Protein AF-A0A345NME8-F1 (afdb_monomer)

Secondary structure (DSSP, 8-state):
-EE-GGGGGGG--HHHHHHHHHT-SEEEES-SSSSSEEEEEEEE-TTS-EEEEEEEE-TTT--EEE-----

Solvent-accessible surface area (backbone atoms only — not comparable to full-atom values): 4036 Å² total; per-residue (Å²): 121,50,78,41,78,70,32,46,52,95,82,40,52,72,67,36,56,47,42,9,57,76,58,41,80,43,77,42,77,72,52,94,85,57,85,62,34,37,31,42,22,36,12,44,28,89,81,72,48,80,40,58,27,30,36,38,38,46,73,97,80,57,49,34,36,40,35,53,74,93,123

Organism: NCBI:txid2283195

Radius of gyration: 11.28 Å; Cα contacts (8 Å, |Δi|>4): 158; chains: 1; bounding box: 26×23×30 Å

pLDDT: mean 81.76, std 14.81, range [45.12, 97.31]

Sequence (71 aa):
MKVHRSALRHGVVPEDAVQAADLSLWVEPLEDDEWPHRELRLGFDTQARLLETVVLVFGVVDPQLVVRDLT

Foldseek 3Di:
DAEDPQQCPPPDDPQQQVQQQVVFPDWDFPDDDDPQTKIWTWGGGPVRDIFTWIWRHHPPPDIHTYGDDPD

Structure (mmCIF, N/CA/C/O backbone):
data_AF-A0A345NME8-F1
#
_entry.id   AF-A0A345NME8-F1
#
loop_
_atom_site.group_PDB
_atom_site.id
_atom_site.type_symbol
_atom_site.label_atom_id
_atom_site.label_alt_id
_atom_site.label_comp_id
_atom_site.label_asym_id
_atom_site.label_entity_id
_atom_site.label_seq_id
_atom_site.pdbx_PDB_ins_code
_atom_site.Cartn_x
_atom_site.Cartn_y
_atom_site.Cartn_z
_atom_site.occupancy
_atom_site.B_iso_or_equiv
_atom_site.auth_seq_id
_atom_site.auth_comp_id
_atom_site.auth_asym_id
_atom_site.auth_atom_id
_atom_site.pdbx_PDB_model_num
ATOM 1 N N . MET A 1 1 ? -5.644 -4.366 -7.486 1.00 78.44 1 MET A N 1
ATOM 2 C CA . MET A 1 1 ? -4.337 -4.491 -6.809 1.00 78.44 1 MET A CA 1
ATOM 3 C C . MET A 1 1 ? -4.229 -5.851 -6.118 1.00 78.44 1 MET A C 1
ATOM 5 O O . MET A 1 1 ? -5.179 -6.256 -5.457 1.00 78.44 1 MET A O 1
ATOM 9 N N . LYS A 1 2 ? -3.123 -6.591 -6.289 1.00 84.38 2 LYS A N 1
ATOM 10 C CA . LYS A 1 2 ? -2.871 -7.871 -5.582 1.00 84.38 2 LYS A CA 1
ATOM 11 C C . LYS A 1 2 ? -2.104 -7.612 -4.285 1.00 84.38 2 LYS A C 1
ATOM 13 O O . LYS A 1 2 ? -1.063 -6.974 -4.347 1.00 84.38 2 LYS A O 1
ATOM 18 N N . VAL A 1 3 ? -2.575 -8.118 -3.144 1.00 84.38 3 VAL A N 1
ATOM 19 C CA . VAL A 1 3 ? -1.933 -7.904 -1.833 1.00 84.38 3 VAL A CA 1
ATOM 20 C C . VAL A 1 3 ? -1.058 -9.103 -1.473 1.00 84.38 3 VAL A C 1
ATOM 22 O O . VAL A 1 3 ? -1.561 -10.211 -1.277 1.00 84.38 3 VAL A O 1
ATOM 25 N N . HIS A 1 4 ? 0.256 -8.902 -1.382 1.00 84.50 4 HIS A N 1
ATOM 26 C CA . HIS A 1 4 ? 1.161 -9.965 -0.946 1.00 84.50 4 HIS A CA 1
ATOM 27 C C . HIS A 1 4 ? 0.971 -10.275 0.549 1.00 84.50 4 HIS A C 1
ATOM 29 O O . HIS A 1 4 ? 0.735 -9.378 1.350 1.00 84.50 4 HIS A O 1
ATOM 35 N N . ARG A 1 5 ? 1.140 -11.534 0.981 1.00 81.88 5 ARG A N 1
ATOM 36 C CA . ARG A 1 5 ? 0.923 -11.934 2.391 1.00 81.88 5 ARG A CA 1
ATOM 37 C C . ARG A 1 5 ? 1.786 -11.152 3.390 1.00 81.88 5 ARG A C 1
ATOM 39 O O . ARG A 1 5 ? 1.379 -10.958 4.530 1.00 81.88 5 ARG A O 1
ATOM 46 N N . SER A 1 6 ? 2.966 -10.694 2.968 1.00 78.12 6 SER A N 1
ATOM 47 C CA . SER A 1 6 ? 3.830 -9.833 3.787 1.00 78.12 6 SER A CA 1
ATOM 48 C C . SER A 1 6 ? 3.176 -8.516 4.188 1.00 78.12 6 SER A C 1
ATOM 50 O O . SER A 1 6 ? 3.551 -7.972 5.220 1.00 78.12 6 SER A O 1
ATOM 52 N N . ALA A 1 7 ? 2.231 -8.034 3.380 1.00 71.00 7 ALA A N 1
ATOM 53 C CA . ALA A 1 7 ? 1.530 -6.779 3.581 1.00 71.00 7 ALA A CA 1
ATOM 54 C C . ALA A 1 7 ? 0.517 -6.825 4.730 1.00 71.00 7 ALA A C 1
ATOM 56 O O . ALA A 1 7 ? 0.106 -5.793 5.236 1.00 71.00 7 ALA A O 1
ATOM 57 N N . LEU A 1 8 ? 0.116 -8.035 5.126 1.00 77.88 8 LEU A N 1
ATOM 58 C CA . LEU A 1 8 ? -0.849 -8.285 6.199 1.00 77.88 8 LEU A CA 1
ATOM 59 C C . LEU A 1 8 ? -0.166 -8.499 7.551 1.00 77.88 8 LEU A C 1
ATOM 61 O O . LEU A 1 8 ? -0.790 -8.901 8.534 1.00 77.88 8 LEU A O 1
ATOM 65 N N . ARG A 1 9 ? 1.155 -8.308 7.594 1.00 72.38 9 ARG A N 1
ATOM 66 C CA . ARG A 1 9 ? 1.883 -8.268 8.857 1.00 72.38 9 ARG A CA 1
ATOM 67 C C . ARG A 1 9 ? 1.466 -7.003 9.614 1.00 72.38 9 ARG A C 1
ATOM 69 O O . ARG A 1 9 ? 0.907 -6.083 9.030 1.00 72.38 9 ARG A O 1
ATOM 76 N N . HIS A 1 10 ? 1.694 -6.987 10.923 1.00 76.06 10 HIS A N 1
ATOM 77 C CA . HIS A 1 10 ? 1.379 -5.833 11.782 1.00 76.06 10 HIS A CA 1
ATOM 78 C C . HIS A 1 10 ? -0.127 -5.523 11.939 1.00 76.06 10 HIS A C 1
ATOM 80 O O . HIS A 1 10 ? -0.505 -4.442 12.369 1.00 76.06 10 HIS A O 1
ATOM 86 N N . GLY A 1 11 ? -1.008 -6.497 11.669 1.00 83.69 11 GLY A N 1
ATOM 87 C CA . GLY A 1 11 ? -2.442 -6.379 11.970 1.00 83.69 11 GLY A CA 1
ATOM 88 C C . GLY A 1 11 ? -3.241 -5.538 10.971 1.00 83.69 11 GLY A C 1
ATOM 89 O O . GLY A 1 11 ? -4.382 -5.180 11.258 1.00 83.69 11 GLY A O 1
ATOM 90 N N . VAL A 1 12 ? -2.665 -5.244 9.804 1.00 87.94 12 VAL A N 1
ATOM 91 C CA . VAL A 1 12 ? -3.352 -4.559 8.706 1.00 87.94 12 VAL A CA 1
ATOM 92 C C . VAL A 1 12 ? -4.144 -5.582 7.892 1.00 87.94 12 VAL A C 1
ATOM 94 O O . VAL A 1 12 ? -3.595 -6.577 7.409 1.00 87.94 12 VAL A O 1
ATOM 97 N N . VAL A 1 13 ? -5.450 -5.362 7.747 1.00 91.31 13 VAL A N 1
ATOM 98 C CA . VAL A 1 13 ? -6.294 -6.195 6.880 1.00 91.31 13 VAL A CA 1
ATOM 99 C C . VAL A 1 13 ? -6.123 -5.778 5.412 1.00 91.31 13 VAL A C 1
ATOM 101 O O . VAL A 1 13 ? -5.748 -4.639 5.140 1.00 91.31 13 VAL A O 1
ATOM 104 N N . PRO A 1 14 ? -6.393 -6.664 4.434 1.00 91.06 14 PRO A N 1
ATOM 105 C CA . PRO A 1 14 ? -6.137 -6.358 3.025 1.00 91.06 14 PRO A CA 1
ATOM 106 C C . PRO A 1 14 ? -6.846 -5.097 2.519 1.00 91.06 14 PRO A C 1
ATOM 108 O O . PRO A 1 14 ? -6.284 -4.371 1.708 1.00 91.06 14 PRO A O 1
ATOM 111 N N . GLU A 1 15 ? -8.064 -4.843 2.995 1.00 93.12 15 GLU A N 1
ATOM 112 C CA . GLU A 1 15 ? -8.868 -3.681 2.604 1.00 93.12 15 GLU A CA 1
ATOM 113 C C . GLU A 1 15 ? -8.216 -2.357 3.024 1.00 93.12 15 GLU A C 1
ATOM 115 O O . GLU A 1 15 ? -8.085 -1.454 2.203 1.00 93.12 15 GLU A O 1
ATOM 120 N N . ASP A 1 16 ? -7.708 -2.286 4.256 1.00 93.00 16 ASP A N 1
ATOM 121 C CA . ASP A 1 16 ? -7.000 -1.118 4.791 1.00 93.00 16 ASP A CA 1
ATOM 122 C C . ASP A 1 16 ? -5.726 -0.812 3.997 1.00 93.00 16 ASP A C 1
ATOM 124 O O . ASP A 1 16 ? -5.477 0.329 3.605 1.00 93.00 16 ASP A O 1
ATOM 128 N N . ALA A 1 17 ? -4.942 -1.856 3.715 1.00 91.81 17 ALA A N 1
ATOM 129 C CA . ALA A 1 17 ? -3.730 -1.752 2.910 1.00 91.81 17 ALA A CA 1
ATOM 130 C C . ALA A 1 17 ? -4.028 -1.241 1.492 1.00 91.81 17 ALA A C 1
ATOM 132 O O . ALA A 1 17 ? -3.291 -0.409 0.963 1.00 91.81 17 ALA A O 1
ATOM 133 N N . VAL A 1 18 ? -5.106 -1.739 0.876 1.00 93.19 18 VAL A N 1
ATOM 134 C CA . VAL A 1 18 ? -5.515 -1.331 -0.471 1.00 93.19 18 VAL A CA 1
ATOM 135 C C . VAL A 1 18 ? -6.001 0.110 -0.484 1.00 93.19 18 VAL A C 1
ATOM 137 O O . VAL A 1 18 ? -5.555 0.875 -1.333 1.00 93.19 18 VAL A O 1
ATOM 140 N N . GLN A 1 19 ? -6.841 0.503 0.473 1.00 94.69 19 GLN A N 1
ATOM 141 C CA . GLN A 1 19 ? -7.339 1.873 0.556 1.00 94.69 19 GLN A CA 1
ATOM 142 C C . GLN A 1 19 ? -6.197 2.884 0.700 1.00 94.69 19 GLN A C 1
ATOM 144 O O . GLN A 1 19 ? -6.156 3.863 -0.045 1.00 94.69 19 GLN A O 1
ATOM 149 N N . ALA A 1 20 ? -5.251 2.631 1.610 1.00 93.81 20 ALA A N 1
ATOM 150 C CA . ALA A 1 20 ? -4.116 3.525 1.824 1.00 93.81 20 ALA A CA 1
ATOM 151 C C . ALA A 1 20 ? -3.229 3.662 0.571 1.00 93.81 20 ALA A C 1
ATOM 153 O O . ALA A 1 20 ? -2.739 4.752 0.269 1.00 93.81 20 ALA A O 1
ATOM 154 N N . ALA A 1 21 ? -3.047 2.574 -0.180 1.00 93.56 21 ALA A N 1
ATOM 155 C CA . ALA A 1 21 ? -2.238 2.570 -1.394 1.00 93.56 21 ALA A CA 1
ATOM 156 C C . ALA A 1 21 ? -2.962 3.143 -2.628 1.00 93.56 21 ALA A C 1
ATOM 158 O O . ALA A 1 21 ? -2.308 3.742 -3.479 1.00 93.56 21 ALA A O 1
ATOM 159 N N . ASP A 1 22 ? -4.282 2.990 -2.756 1.00 93.38 22 ASP A N 1
ATOM 160 C CA . ASP A 1 22 ? -5.045 3.539 -3.890 1.00 93.38 22 ASP A CA 1
ATOM 161 C C . ASP A 1 22 ? -5.363 5.032 -3.705 1.00 93.38 22 ASP A C 1
ATOM 163 O O . ASP A 1 22 ? -5.363 5.791 -4.674 1.00 93.38 22 ASP A O 1
ATOM 167 N N . LEU A 1 23 ? -5.600 5.468 -2.463 1.00 95.50 23 LEU A N 1
ATOM 168 C CA . LEU A 1 23 ? -5.928 6.855 -2.107 1.00 95.50 23 LEU A CA 1
ATOM 169 C C . LEU A 1 23 ? -4.744 7.582 -1.460 1.00 95.50 23 LEU A C 1
ATOM 171 O O . LEU A 1 23 ? -4.914 8.390 -0.544 1.00 95.50 23 LEU A O 1
ATOM 175 N N . SER A 1 24 ? -3.532 7.268 -1.907 1.00 95.62 24 SER A N 1
ATOM 176 C CA . SER A 1 24 ? -2.319 7.828 -1.323 1.00 95.62 24 SER A CA 1
ATOM 177 C C . SER A 1 24 ? -2.262 9.345 -1.465 1.00 95.62 24 SER A C 1
ATOM 179 O O . SER A 1 24 ? -2.548 9.913 -2.518 1.00 95.62 24 SER A O 1
ATOM 181 N N . LEU A 1 25 ? -1.851 9.995 -0.381 1.00 97.31 25 LEU A N 1
ATOM 182 C CA . LEU A 1 25 ? -1.611 11.435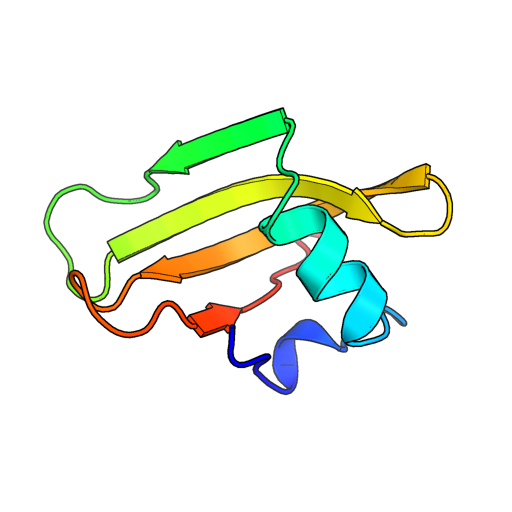 -0.323 1.00 97.31 25 LEU A CA 1
ATOM 183 C C . LEU A 1 25 ? -0.212 11.795 -0.823 1.00 97.31 25 LEU A C 1
ATOM 185 O O . LEU A 1 25 ? 0.014 12.920 -1.262 1.00 97.31 25 LEU A O 1
ATOM 189 N N . TRP A 1 26 ? 0.719 10.844 -0.743 1.00 97.00 26 TRP A N 1
ATOM 190 C CA . TRP A 1 26 ? 2.084 10.984 -1.229 1.00 97.00 26 TRP A CA 1
ATOM 191 C C . TRP A 1 26 ? 2.529 9.708 -1.936 1.00 97.00 26 TRP A C 1
ATOM 193 O O . TRP A 1 26 ? 2.259 8.607 -1.447 1.00 97.00 26 TRP A O 1
ATOM 203 N N . VAL A 1 27 ? 3.224 9.871 -3.061 1.00 94.62 27 VAL A N 1
ATOM 204 C CA . VAL A 1 27 ? 3.823 8.788 -3.846 1.00 94.62 27 VAL A CA 1
ATOM 205 C C . VAL A 1 27 ? 5.261 9.185 -4.164 1.00 94.62 27 VAL A C 1
ATOM 207 O O . VAL A 1 27 ? 5.481 10.191 -4.833 1.00 94.62 27 VAL A O 1
ATOM 210 N N . GLU A 1 28 ? 6.218 8.395 -3.686 1.00 93.94 28 GLU A N 1
ATOM 211 C CA . GLU A 1 28 ? 7.649 8.558 -3.949 1.00 93.94 28 GLU A CA 1
ATOM 212 C C . GLU A 1 28 ? 8.156 7.361 -4.770 1.00 93.94 28 GLU A C 1
ATOM 214 O O . GLU A 1 28 ? 8.068 6.222 -4.297 1.00 93.94 28 GLU A O 1
ATOM 219 N N . PRO A 1 29 ? 8.697 7.568 -5.980 1.00 91.44 29 PRO A N 1
ATOM 220 C CA . PRO A 1 29 ? 9.435 6.530 -6.691 1.00 91.44 29 PRO A CA 1
ATOM 221 C C . PRO A 1 29 ? 10.678 6.137 -5.883 1.00 91.44 29 PRO A C 1
ATOM 223 O O . PRO A 1 29 ? 11.479 6.989 -5.517 1.00 91.44 29 PRO A O 1
ATOM 226 N N . LEU A 1 30 ? 10.851 4.849 -5.584 1.00 87.94 30 LEU A N 1
ATOM 227 C CA . LEU A 1 30 ? 12.007 4.385 -4.810 1.00 87.94 30 LEU A CA 1
ATOM 228 C C . LEU A 1 30 ? 13.245 4.144 -5.685 1.00 87.94 30 LEU A C 1
ATOM 230 O O . LEU A 1 30 ? 14.351 4.281 -5.173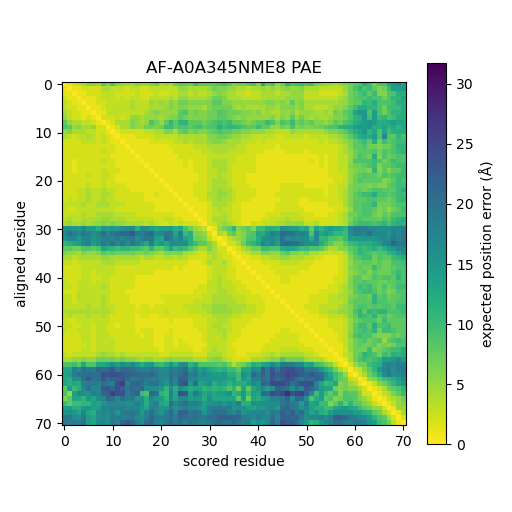 1.00 87.94 30 LEU A O 1
ATOM 234 N N . GLU A 1 31 ? 13.080 3.792 -6.969 1.00 80.12 31 GLU A N 1
ATOM 235 C CA . GLU A 1 31 ? 14.177 3.607 -7.937 1.00 80.12 31 GLU A CA 1
ATOM 236 C C . GLU A 1 31 ? 13.724 3.869 -9.382 1.00 80.12 31 GLU A C 1
ATOM 238 O O . GLU A 1 31 ? 12.602 3.510 -9.749 1.00 80.12 31 GLU A O 1
ATOM 243 N N . ASP A 1 32 ? 14.615 4.427 -10.210 1.00 65.88 32 ASP A N 1
ATOM 244 C CA . ASP A 1 32 ? 14.277 4.872 -11.571 1.00 65.88 32 ASP A CA 1
ATOM 245 C C . ASP A 1 32 ? 14.404 3.779 -12.658 1.00 65.88 32 ASP A C 1
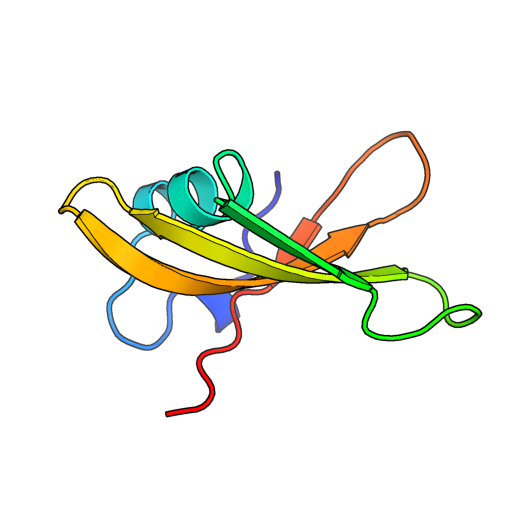ATOM 247 O O . ASP A 1 32 ? 13.653 3.820 -13.630 1.00 65.88 32 ASP A O 1
ATOM 251 N N . ASP A 1 33 ? 15.257 2.755 -12.489 1.00 65.88 33 ASP A N 1
ATOM 252 C CA . ASP A 1 33 ? 15.609 1.825 -13.589 1.00 65.88 33 ASP A CA 1
ATOM 253 C C . ASP A 1 33 ? 15.473 0.313 -13.278 1.00 65.88 33 ASP A C 1
ATOM 255 O O . ASP A 1 33 ? 15.727 -0.520 -14.154 1.00 65.88 33 ASP A O 1
ATOM 259 N N . GLU A 1 34 ? 15.065 -0.089 -12.066 1.00 69.44 34 GLU A N 1
ATOM 260 C CA . GLU A 1 34 ? 14.869 -1.511 -11.723 1.00 69.44 34 GLU A CA 1
ATOM 261 C C . GLU A 1 34 ? 13.396 -1.930 -11.892 1.00 69.44 34 GLU A C 1
ATOM 263 O O . GLU A 1 34 ? 12.489 -1.346 -11.299 1.00 69.44 34 GLU A O 1
ATOM 268 N N . TRP A 1 35 ? 13.142 -2.963 -12.708 1.00 72.06 35 TRP A N 1
ATOM 269 C CA . TRP A 1 35 ? 11.803 -3.533 -12.890 1.00 72.06 35 TRP A CA 1
ATOM 270 C C . TRP A 1 35 ? 11.573 -4.725 -11.942 1.00 72.06 35 TRP A C 1
ATOM 272 O O . TRP A 1 35 ? 12.422 -5.619 -11.884 1.00 72.06 35 TRP A O 1
ATOM 282 N N . PRO A 1 36 ? 10.413 -4.824 -11.260 1.00 79.75 36 PRO A N 1
ATOM 283 C CA . PRO A 1 36 ? 9.283 -3.890 -11.286 1.00 79.75 36 PRO A CA 1
ATOM 284 C C . PRO A 1 36 ? 9.579 -2.580 -10.549 1.00 79.75 36 PRO A C 1
ATOM 286 O O . PRO A 1 36 ? 10.218 -2.599 -9.496 1.00 79.75 36 PRO A O 1
ATOM 289 N N . HIS A 1 37 ? 9.035 -1.472 -11.069 1.00 85.44 37 HIS A N 1
ATOM 290 C CA . HIS A 1 37 ? 9.147 -0.170 -10.414 1.00 85.44 37 HIS A CA 1
ATOM 291 C C . HIS A 1 37 ? 8.548 -0.240 -9.016 1.00 85.44 37 HIS A C 1
ATOM 293 O O . HIS A 1 37 ? 7.546 -0.924 -8.781 1.00 85.44 37 HIS A O 1
ATOM 299 N N . ARG A 1 38 ? 9.168 0.476 -8.085 1.00 88.88 38 ARG A N 1
ATOM 300 C CA . ARG A 1 38 ? 8.762 0.497 -6.685 1.00 88.88 38 ARG A CA 1
ATOM 301 C C . ARG A 1 38 ? 8.334 1.900 -6.314 1.00 88.88 38 ARG A C 1
ATOM 303 O O . ARG A 1 38 ? 9.074 2.848 -6.543 1.00 88.88 38 ARG A O 1
ATOM 310 N N . GLU A 1 39 ? 7.173 2.010 -5.695 1.00 91.69 39 GLU A N 1
ATOM 311 C CA . GLU A 1 39 ? 6.661 3.265 -5.161 1.00 91.69 39 GLU A CA 1
ATOM 312 C C . GLU A 1 39 ? 6.452 3.122 -3.659 1.00 91.69 39 GLU A C 1
ATOM 314 O O . GLU A 1 39 ? 5.800 2.179 -3.209 1.00 91.69 39 GLU A O 1
ATOM 319 N N . LEU A 1 40 ? 6.971 4.066 -2.884 1.00 92.94 40 LEU A N 1
ATOM 320 C CA . LEU A 1 40 ? 6.554 4.279 -1.508 1.00 92.94 40 LEU A CA 1
ATOM 321 C C . LEU A 1 40 ? 5.306 5.155 -1.519 1.00 92.94 40 LEU A C 1
ATOM 323 O O . LEU A 1 40 ? 5.297 6.242 -2.094 1.00 92.94 40 LEU A O 1
ATOM 327 N N . ARG A 1 41 ? 4.246 4.687 -0.875 1.00 93.88 41 ARG A N 1
ATOM 328 C CA . ARG A 1 41 ? 2.953 5.354 -0.840 1.00 93.88 41 ARG A CA 1
ATOM 329 C C . ARG A 1 41 ? 2.498 5.561 0.595 1.00 93.88 41 ARG A C 1
ATOM 331 O O . ARG A 1 41 ? 2.429 4.601 1.364 1.00 93.88 41 ARG A O 1
ATOM 338 N N . LEU A 1 42 ? 2.158 6.805 0.931 1.00 95.75 42 LEU A N 1
ATOM 339 C CA . LEU A 1 42 ? 1.591 7.181 2.227 1.00 95.75 42 LEU A CA 1
ATOM 340 C C . LEU A 1 42 ? 0.108 7.507 2.059 1.00 95.75 42 LEU A C 1
ATOM 342 O O . LEU A 1 42 ? -0.251 8.389 1.274 1.00 95.75 42 LEU A O 1
ATOM 346 N N . GLY A 1 43 ? -0.757 6.836 2.814 1.00 95.94 43 GLY A N 1
ATOM 347 C CA . GLY A 1 43 ? -2.199 7.063 2.750 1.00 95.94 43 GLY A CA 1
ATOM 348 C C . GLY A 1 43 ? -2.932 6.586 3.993 1.00 95.94 43 GLY A C 1
ATOM 349 O O . GLY A 1 43 ? -2.388 5.854 4.816 1.00 95.94 43 GLY A O 1
ATOM 350 N N . PHE A 1 44 ? -4.172 7.041 4.145 1.00 95.62 44 PHE A N 1
ATOM 351 C CA . PHE A 1 44 ? -5.016 6.644 5.264 1.00 95.62 44 PHE A CA 1
ATOM 352 C C . PHE A 1 44 ? -5.794 5.371 4.942 1.00 95.62 44 PHE A C 1
ATOM 354 O O . PHE A 1 44 ? -6.346 5.228 3.850 1.00 95.62 44 PHE A O 1
ATOM 361 N N . ASP A 1 45 ? -5.881 4.476 5.917 1.00 93.31 45 ASP A N 1
ATOM 362 C CA . ASP A 1 45 ? -6.773 3.322 5.847 1.00 93.31 45 ASP A CA 1
ATOM 363 C C . ASP A 1 45 ? -8.237 3.672 6.180 1.00 93.31 45 ASP A C 1
ATOM 365 O O . ASP A 1 45 ? -8.601 4.844 6.339 1.00 93.31 45 ASP A O 1
ATOM 369 N N . THR A 1 46 ? -9.100 2.654 6.303 1.00 94.94 46 THR A N 1
ATOM 370 C CA . THR A 1 46 ? -10.531 2.846 6.606 1.00 94.94 46 THR A CA 1
ATOM 371 C C . THR A 1 46 ? -10.782 3.453 7.991 1.00 94.94 46 THR A C 1
ATOM 373 O O . THR A 1 46 ? -11.870 3.969 8.247 1.00 94.94 46 THR A O 1
ATOM 376 N N . GLN A 1 47 ? -9.791 3.407 8.886 1.00 94.31 47 GLN A N 1
ATOM 377 C CA . GLN A 1 47 ? -9.864 3.856 10.278 1.00 94.31 47 GLN A CA 1
ATOM 378 C C . GLN A 1 47 ? -9.073 5.151 10.519 1.00 94.31 47 GLN A C 1
ATOM 380 O O . GLN A 1 47 ? -8.806 5.507 11.667 1.00 94.31 47 GLN A O 1
ATOM 385 N N . ALA A 1 48 ? -8.698 5.861 9.449 1.00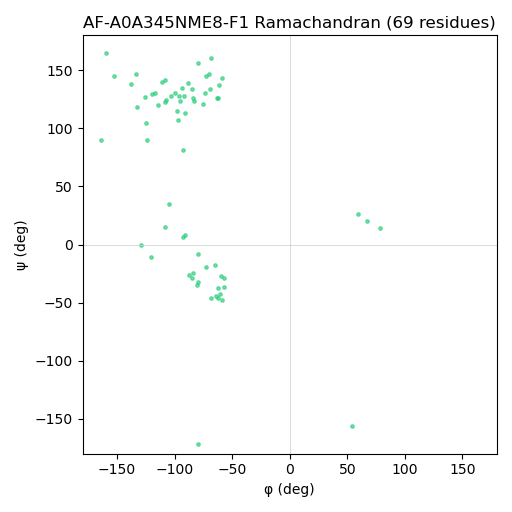 94.12 48 ALA A N 1
ATOM 386 C CA . ALA A 1 48 ? -7.899 7.083 9.497 1.0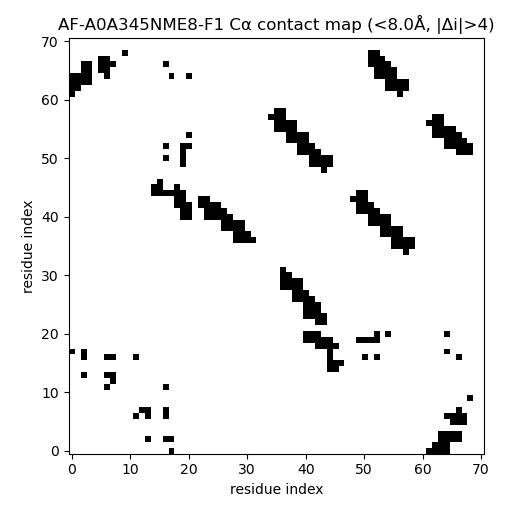0 94.12 48 ALA A CA 1
ATOM 387 C C . ALA A 1 48 ? -6.514 6.913 10.157 1.00 94.12 48 ALA A C 1
ATOM 389 O O . ALA A 1 48 ? -5.932 7.883 10.651 1.00 94.12 48 ALA A O 1
ATOM 390 N N . ARG A 1 49 ? -5.944 5.702 10.135 1.00 93.50 49 ARG A N 1
ATOM 391 C CA . ARG A 1 49 ? -4.533 5.474 10.478 1.00 93.50 49 ARG A CA 1
ATOM 392 C C . ARG A 1 49 ? -3.687 5.728 9.238 1.00 93.50 49 ARG A C 1
ATOM 394 O O . ARG A 1 49 ? -4.027 5.263 8.152 1.00 93.50 49 ARG A O 1
ATOM 401 N N . LEU A 1 50 ? -2.598 6.476 9.395 1.00 94.25 50 LEU A N 1
ATOM 402 C CA . LEU A 1 50 ? -1.643 6.681 8.312 1.00 94.25 50 LEU A CA 1
ATOM 403 C C . LEU A 1 50 ? -0.815 5.407 8.142 1.00 94.25 50 LEU A C 1
ATOM 405 O O . LEU A 1 50 ? -0.152 4.982 9.088 1.00 94.25 50 LEU A O 1
ATOM 409 N N . LEU A 1 51 ? -0.856 4.819 6.950 1.00 91.81 51 LEU A N 1
ATOM 410 C CA . LEU A 1 51 ? -0.061 3.658 6.583 1.00 91.81 51 LEU A CA 1
ATOM 411 C C . LEU A 1 51 ? 0.999 4.046 5.556 1.00 91.81 51 LEU A C 1
ATOM 413 O O . LEU A 1 51 ? 0.739 4.798 4.613 1.00 91.81 51 LEU A O 1
ATOM 417 N N . GLU A 1 52 ? 2.180 3.470 5.735 1.00 91.94 52 GLU A N 1
ATOM 418 C CA . GLU A 1 52 ? 3.236 3.441 4.735 1.00 91.94 52 GLU A CA 1
ATOM 419 C C . GLU A 1 52 ? 3.170 2.111 3.981 1.00 91.94 52 GLU A C 1
ATOM 421 O O . GLU A 1 52 ? 3.113 1.034 4.576 1.00 91.94 52 GLU A O 1
ATOM 426 N N . THR A 1 53 ? 3.131 2.174 2.654 1.00 90.38 53 THR A N 1
ATOM 427 C CA . THR A 1 53 ? 2.965 1.004 1.790 1.00 90.38 53 THR A CA 1
ATOM 428 C C . THR A 1 53 ? 3.978 1.036 0.652 1.00 90.38 53 THR A C 1
ATOM 430 O O . THR A 1 53 ? 4.325 2.108 0.169 1.00 90.38 53 THR A O 1
ATOM 433 N N . VAL A 1 54 ? 4.458 -0.128 0.200 1.00 90.44 54 VAL A N 1
ATOM 434 C CA . VAL A 1 54 ? 5.292 -0.218 -1.007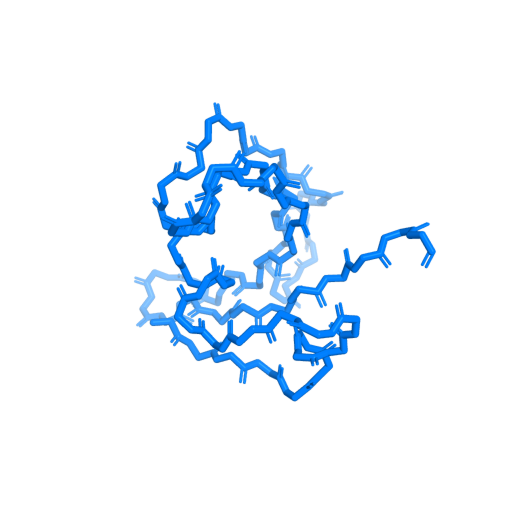 1.00 90.44 54 VAL A CA 1
ATOM 435 C C . VAL A 1 54 ? 4.476 -0.868 -2.124 1.00 90.44 54 VAL A C 1
ATOM 437 O O . VAL A 1 54 ? 3.964 -1.978 -1.992 1.00 90.44 54 VAL A O 1
ATOM 440 N N . VAL A 1 55 ? 4.317 -0.190 -3.252 1.00 89.56 55 VAL A N 1
ATOM 441 C CA . VAL A 1 55 ? 3.626 -0.725 -4.431 1.00 89.56 55 VAL A CA 1
ATOM 442 C C . VAL A 1 55 ? 4.668 -1.131 -5.461 1.00 89.56 55 VAL A C 1
ATOM 444 O O . VAL A 1 55 ? 5.543 -0.349 -5.817 1.00 89.56 55 VAL A O 1
ATOM 447 N N . LEU A 1 56 ? 4.575 -2.368 -5.941 1.00 88.19 56 LEU A N 1
ATOM 448 C CA . LEU A 1 56 ? 5.315 -2.855 -7.096 1.00 88.19 56 LEU A CA 1
ATOM 449 C C . LEU A 1 56 ? 4.473 -2.626 -8.356 1.00 88.19 56 LEU A C 1
ATOM 451 O O . LEU A 1 56 ? 3.434 -3.258 -8.559 1.00 88.19 56 LEU A O 1
ATOM 455 N N . VAL A 1 57 ? 4.925 -1.739 -9.232 1.00 83.44 57 VAL A N 1
ATOM 456 C CA . VAL A 1 57 ? 4.226 -1.383 -10.467 1.00 83.44 57 VAL A CA 1
ATOM 457 C C . VAL A 1 57 ? 4.816 -2.178 -11.632 1.00 83.44 57 VAL A C 1
ATOM 459 O O . VAL A 1 57 ? 5.926 -1.932 -12.104 1.00 83.44 57 VAL A O 1
ATOM 462 N N . PHE A 1 58 ? 4.055 -3.164 -12.111 1.00 76.44 58 PHE A N 1
ATOM 463 C CA . PHE A 1 58 ? 4.426 -4.008 -13.247 1.00 76.44 58 PHE A CA 1
ATOM 464 C C . PHE A 1 58 ? 3.867 -3.420 -14.549 1.00 76.44 58 PHE A C 1
ATOM 466 O O . PHE A 1 58 ? 2.826 -3.853 -15.046 1.00 76.44 58 PHE A O 1
ATOM 473 N N . GLY A 1 59 ? 4.555 -2.421 -15.110 1.00 67.75 59 GLY A N 1
ATOM 474 C CA . GLY A 1 59 ? 4.126 -1.769 -16.353 1.00 67.75 59 GLY A CA 1
ATOM 475 C C . GLY A 1 59 ? 2.684 -1.232 -16.294 1.00 67.75 59 GLY A C 1
ATOM 476 O O . GLY A 1 59 ? 2.146 -0.968 -15.224 1.00 67.75 59 GLY A O 1
ATOM 477 N N . VAL A 1 60 ? 2.042 -1.075 -17.456 1.00 59.03 60 VAL A N 1
ATOM 478 C CA . VAL A 1 60 ? 0.737 -0.387 -17.574 1.00 59.03 60 VAL A CA 1
ATOM 479 C C . VAL A 1 60 ? -0.473 -1.251 -17.176 1.00 59.03 60 VAL A C 1
ATOM 481 O O . VAL A 1 60 ? -1.588 -0.741 -17.147 1.00 59.03 60 VAL A O 1
ATOM 484 N N . VAL A 1 61 ? -0.299 -2.557 -16.921 1.00 52.09 61 VAL A N 1
ATOM 485 C CA . VAL A 1 61 ? -1.430 -3.510 -16.931 1.00 52.09 61 VAL A CA 1
ATOM 486 C C . VAL A 1 61 ? -1.714 -4.291 -15.644 1.00 52.09 61 VAL A C 1
ATOM 488 O O . VAL A 1 61 ? -2.798 -4.862 -15.584 1.00 52.09 61 VAL A O 1
ATOM 491 N N . ASP A 1 62 ? -0.870 -4.300 -14.597 1.00 56.09 62 ASP A N 1
ATOM 492 C CA . ASP A 1 62 ? -1.287 -4.901 -13.304 1.00 56.09 62 ASP A CA 1
ATOM 493 C C . ASP A 1 62 ? -0.389 -4.512 -12.093 1.00 56.09 62 ASP A C 1
ATOM 495 O O . ASP A 1 62 ? 0.583 -5.214 -11.795 1.00 56.09 62 ASP A O 1
ATOM 499 N N . PRO A 1 63 ? -0.666 -3.418 -11.351 1.00 57.34 63 PRO A N 1
ATOM 500 C CA . PRO A 1 63 ? 0.104 -3.072 -10.151 1.00 57.34 63 PRO A CA 1
ATOM 501 C C . PRO A 1 63 ? -0.146 -4.067 -8.994 1.00 57.34 63 PRO A C 1
ATOM 503 O O . PRO A 1 63 ? -1.289 -4.419 -8.667 1.00 57.34 63 PRO A O 1
ATOM 506 N N . GLN A 1 64 ? 0.927 -4.518 -8.337 1.00 62.34 64 GLN A N 1
ATOM 507 C CA . GLN A 1 64 ? 0.888 -5.369 -7.139 1.00 62.34 64 GLN A CA 1
ATOM 508 C C . GLN A 1 64 ? 1.304 -4.576 -5.895 1.00 62.34 64 GLN A C 1
ATOM 510 O O . GLN A 1 64 ? 2.234 -3.786 -5.933 1.00 62.34 64 GLN A O 1
ATOM 515 N N . LEU A 1 65 ? 0.658 -4.824 -4.758 1.00 59.75 65 LEU A N 1
ATOM 516 C CA . LEU A 1 65 ? 0.961 -4.188 -3.477 1.00 59.75 65 LEU A CA 1
ATOM 517 C C . LEU A 1 65 ? 1.805 -5.097 -2.589 1.00 59.75 65 LEU A C 1
ATOM 519 O O . LEU A 1 65 ? 1.436 -6.243 -2.301 1.00 59.75 65 LEU A O 1
ATOM 523 N N . VAL A 1 66 ? 2.885 -4.538 -2.060 1.00 60.97 66 VAL A N 1
ATOM 524 C CA . VAL A 1 66 ? 3.696 -5.112 -0.991 1.00 60.97 66 VAL A CA 1
ATOM 525 C C . VAL A 1 66 ? 3.769 -4.096 0.150 1.00 60.97 66 VAL A C 1
ATOM 527 O O . VAL A 1 66 ? 4.684 -3.293 0.215 1.00 60.97 66 VAL A O 1
ATOM 530 N N . VAL A 1 67 ? 2.844 -4.125 1.110 1.00 56.09 67 VAL A N 1
ATOM 531 C CA . VAL A 1 67 ? 3.016 -3.277 2.303 1.00 56.09 67 VAL A CA 1
ATOM 532 C C . VAL A 1 67 ? 4.273 -3.721 3.052 1.00 56.09 67 VAL A C 1
ATOM 534 O O . VAL A 1 67 ? 4.462 -4.909 3.349 1.00 56.09 67 VAL A O 1
ATOM 537 N N . ARG A 1 68 ? 5.159 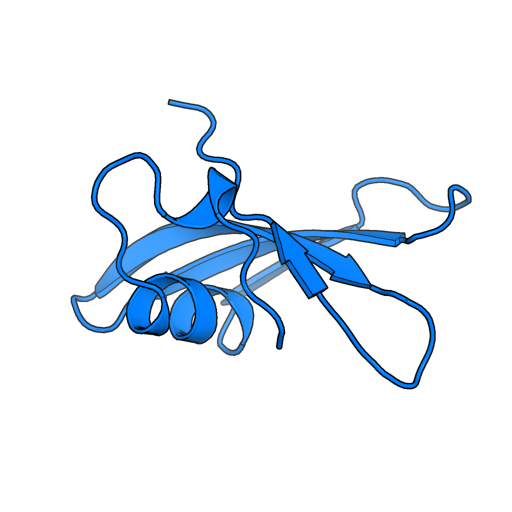-2.759 3.299 1.00 45.69 68 ARG A N 1
ATOM 538 C CA . ARG A 1 68 ? 6.351 -2.922 4.114 1.00 45.69 68 ARG A CA 1
ATOM 539 C C . ARG A 1 68 ? 6.269 -1.841 5.180 1.00 45.69 68 ARG A C 1
ATOM 541 O O . ARG A 1 68 ? 6.445 -0.675 4.875 1.00 45.69 68 ARG A O 1
ATOM 548 N N . ASP A 1 69 ? 5.923 -2.261 6.386 1.00 46.91 69 ASP A N 1
ATOM 549 C CA . ASP A 1 69 ? 6.039 -1.431 7.577 1.00 46.91 69 ASP A CA 1
ATOM 550 C C . ASP A 1 69 ? 7.537 -1.341 7.929 1.00 46.91 69 ASP A C 1
ATOM 552 O O . ASP A 1 69 ? 8.234 -2.365 7.900 1.00 46.91 69 ASP A O 1
ATOM 556 N N . LEU A 1 70 ? 8.053 -0.132 8.161 1.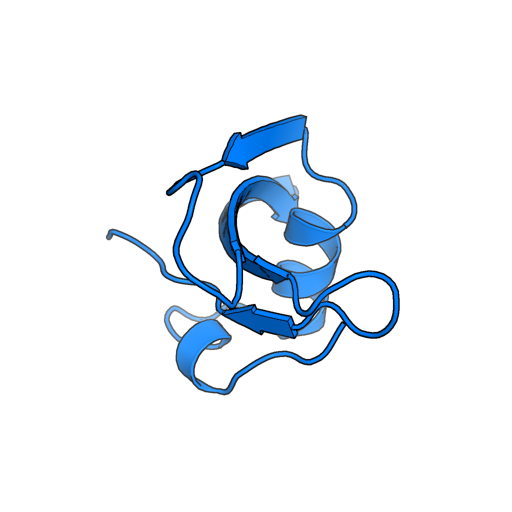00 45.12 70 LEU A N 1
ATOM 557 C CA . LEU A 1 70 ? 9.430 0.105 8.615 1.00 45.12 70 LEU A CA 1
ATOM 558 C C . LEU A 1 70 ? 9.549 0.160 10.150 1.00 45.12 70 LEU A C 1
ATOM 560 O O . LEU A 1 70 ? 10.628 0.486 10.650 1.00 45.12 70 LEU A O 1
ATOM 564 N N . THR A 1 71 ? 8.486 -0.169 10.893 1.00 52.69 71 THR A N 1
ATOM 565 C CA . THR A 1 71 ? 8.521 -0.265 12.363 1.00 52.69 71 THR A CA 1
ATOM 566 C C . THR A 1 71 ? 8.785 -1.670 12.902 1.00 52.69 71 THR A C 1
ATOM 568 O O . THR A 1 71 ? 8.309 -2.679 12.325 1.00 52.69 71 THR A O 1
#

Nearest PDB structures (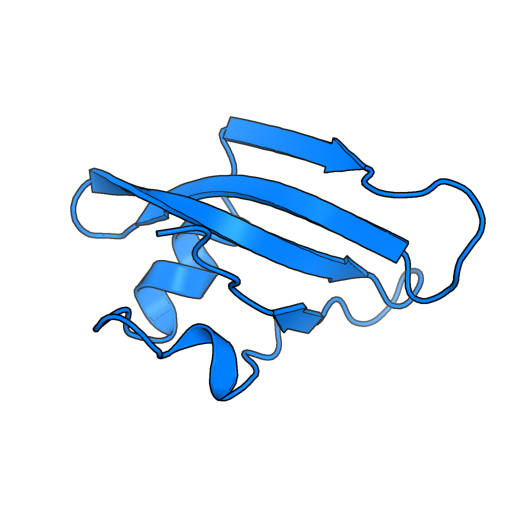foldseek):
  6y2r-assembly1_B  TM=4.573E-01  e=6.106E+00  Escherichia coli K-12

Mean predicted aligned error: 6.45 Å